Protein AF-A0A3D4B2S3-F1 (afdb_monomer)

Solvent-accessible surface area (backbone atoms only — not comparable to full-atom values): 4008 Å² total; per-residue (Å²): 134,81,80,77,74,78,81,71,83,44,76,39,73,47,72,80,45,48,71,66,50,40,41,49,51,22,60,76,65,67,31,77,51,53,57,71,54,42,47,53,53,30,51,52,31,50,75,69,72,49,63,44,35,50,67,58,50,43,56,50,25,69,74,64,46,81,125

Sequence (67 aa):
MESLQEDLVSTVDLLNASDDDLVHISQDGLLALNVEEMRAVQQHFVALGRNPTDVEVETLAQTWSEH

Nearest PDB structures (foldseek):
  6jt7-assembly1_A  TM=8.561E-01  e=7.493E-03  Salmonella enterica subsp. enterica serovar Typhimurium
  3ugj-assembly1_A  TM=8.470E-01  e=9.754E-03  Salmonella enterica subsp. enterica serovar Typhimurium
  4l78-assembly1_A  TM=8.421E-01  e=9.754E-03  Salmonella enterica subsp. enterica serovar Typhimurium str. LT2
  6jt8-assembly1_A  TM=8.452E-01  e=1.113E-02  Salmonella enterica subsp. enterica serovar Typhimurium
  6lyl-assembly1_A  TM=8.446E-01  e=1.189E-02  Salmonella enterica subsp. enterica serovar Typhimurium str. LT2

Secondary structure (DSSP, 8-state):
----------B---TT--HHHHHHHHHHTT----HHHHHHHHHHHHHHTSPPBHHHHH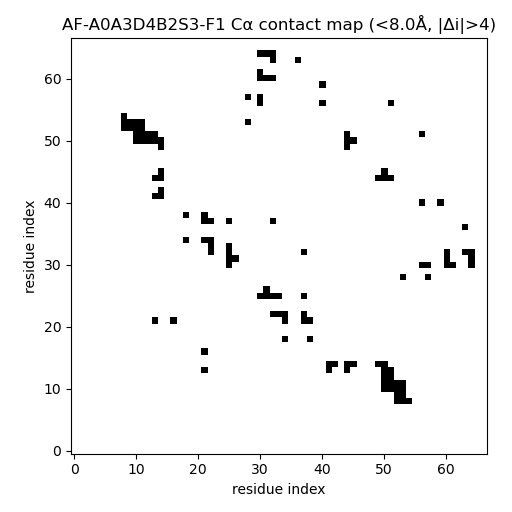HHHHHH---

pLDDT: mean 85.05, std 12.88, range [47.22, 93.94]

Mean predicted aligned error: 6.2 Å

Foldseek 3Di:
DDPPPPPPFAFDPLLPADLVSLVVLCVVLVLQDHSVLSVVVNVVVVVVVDTDTSVVSSVSSVVPVDD

Structure (mmCIF, N/CA/C/O backbone):
data_AF-A0A3D4B2S3-F1
#
_entry.id   AF-A0A3D4B2S3-F1
#
loop_
_atom_site.group_PDB
_atom_site.id
_atom_site.type_symbol
_atom_site.label_atom_id
_atom_site.label_alt_id
_atom_site.label_comp_id
_atom_site.label_asym_id
_atom_site.label_entity_id
_atom_site.label_seq_id
_atom_site.pdbx_PDB_ins_code
_atom_site.Cartn_x
_atom_site.Cartn_y
_atom_site.Cartn_z
_atom_site.occupancy
_atom_site.B_iso_or_equiv
_atom_site.auth_seq_id
_atom_site.auth_comp_id
_atom_site.auth_asym_id
_atom_site.auth_atom_id
_atom_site.pdbx_PDB_model_num
ATOM 1 N N . MET A 1 1 ? 14.199 10.780 28.788 1.00 47.22 1 MET A N 1
ATOM 2 C CA . MET A 1 1 ? 12.967 9.970 28.712 1.00 47.2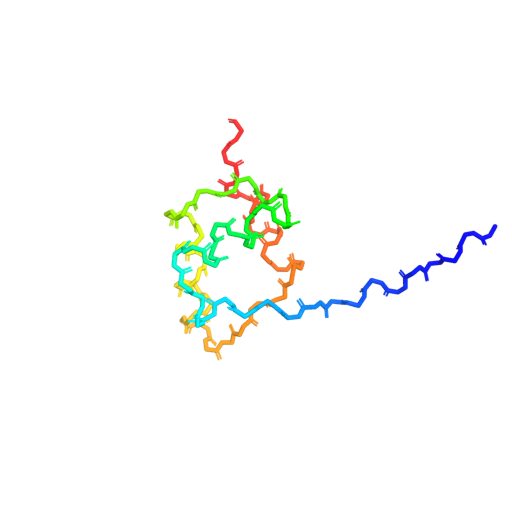2 1 MET A CA 1
ATOM 3 C C . MET A 1 1 ? 12.232 10.493 27.500 1.00 47.22 1 MET A C 1
ATOM 5 O O . MET A 1 1 ? 11.422 11.400 27.626 1.00 47.22 1 MET A O 1
ATOM 9 N N . GLU A 1 2 ? 12.684 10.061 26.325 1.00 53.84 2 GLU A N 1
ATOM 10 C CA . GLU A 1 2 ? 12.115 10.495 25.053 1.00 53.84 2 GLU A CA 1
ATOM 11 C C . GLU A 1 2 ? 10.712 9.909 24.937 1.00 53.84 2 GLU A C 1
ATOM 13 O O . GLU A 1 2 ? 10.498 8.711 25.114 1.00 53.84 2 GLU A O 1
ATOM 18 N N . SER A 1 3 ? 9.754 10.811 24.759 1.00 53.25 3 SER A N 1
ATOM 19 C CA . SER A 1 3 ? 8.378 10.538 24.389 1.00 53.25 3 SER A CA 1
ATOM 20 C C . SER A 1 3 ? 8.373 9.634 23.162 1.00 53.25 3 SER A C 1
ATOM 22 O O . SER A 1 3 ? 8.722 10.079 22.072 1.00 53.25 3 SER A O 1
ATOM 24 N N . LEU A 1 4 ? 8.001 8.370 23.365 1.00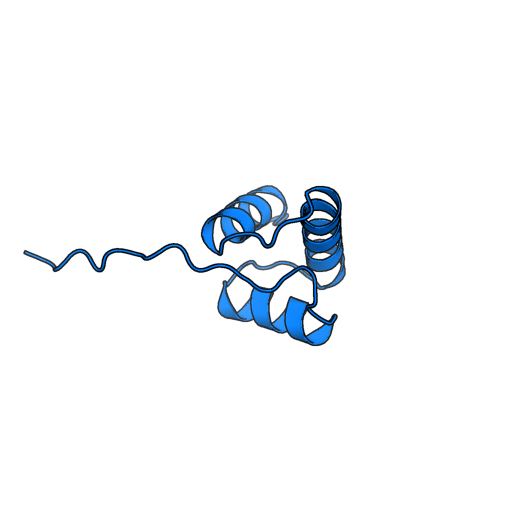 56.84 4 LEU A N 1
ATOM 25 C CA . LEU A 1 4 ? 7.617 7.468 22.291 1.00 56.84 4 LEU A CA 1
ATOM 26 C C . LEU A 1 4 ? 6.394 8.109 21.637 1.00 56.84 4 LEU A C 1
ATOM 28 O O . LEU A 1 4 ? 5.298 8.074 22.193 1.00 56.84 4 LEU A O 1
ATOM 32 N N . GLN A 1 5 ? 6.613 8.799 20.521 1.00 52.47 5 GLN A N 1
ATOM 33 C CA . GLN A 1 5 ? 5.540 9.131 19.603 1.00 52.47 5 GLN A CA 1
ATOM 34 C C . GLN A 1 5 ? 4.933 7.777 19.234 1.00 52.47 5 GLN A C 1
ATOM 36 O O . GLN A 1 5 ? 5.634 6.927 18.687 1.00 52.47 5 GLN A O 1
ATOM 41 N N . GLU A 1 6 ? 3.703 7.510 19.669 1.00 55.31 6 GLU A N 1
ATOM 42 C CA . GLU A 1 6 ? 2.992 6.316 19.231 1.00 55.31 6 GLU A CA 1
ATOM 43 C C . GLU A 1 6 ? 2.843 6.464 17.720 1.00 55.31 6 GLU A C 1
ATOM 45 O O . GLU A 1 6 ? 2.089 7.316 17.250 1.00 55.31 6 GLU A O 1
ATOM 50 N N . ASP A 1 7 ? 3.673 5.733 16.982 1.00 60.50 7 ASP A N 1
ATOM 51 C CA . ASP A 1 7 ? 3.691 5.706 15.529 1.00 60.50 7 ASP A CA 1
ATOM 52 C C . ASP A 1 7 ? 2.389 5.037 15.086 1.00 60.50 7 ASP A C 1
ATOM 54 O O . ASP A 1 7 ? 2.238 3.813 15.050 1.00 60.50 7 ASP A O 1
ATOM 58 N N . LEU A 1 8 ? 1.354 5.867 14.969 1.00 69.94 8 LEU A N 1
ATOM 59 C CA . LEU A 1 8 ? 0.021 5.438 14.603 1.00 69.94 8 LEU A CA 1
ATOM 60 C C . LEU A 1 8 ? 0.079 5.028 13.139 1.00 69.94 8 LEU A C 1
ATOM 62 O O . LEU A 1 8 ? 0.093 5.875 12.247 1.00 69.94 8 LEU A O 1
ATOM 66 N N . VAL A 1 9 ? 0.080 3.713 12.940 1.00 76.75 9 VAL A N 1
ATOM 67 C CA . VAL A 1 9 ? -0.084 3.058 11.647 1.00 76.75 9 VAL A CA 1
ATOM 68 C C . VAL A 1 9 ? -1.172 3.782 10.848 1.00 76.75 9 VAL A C 1
ATOM 70 O O . VAL A 1 9 ? -2.344 3.815 11.240 1.00 76.75 9 VAL A O 1
ATOM 73 N N . SER A 1 10 ? -0.763 4.395 9.746 1.00 85.12 10 SER A N 1
ATOM 74 C CA . SER A 1 10 ? -1.579 5.23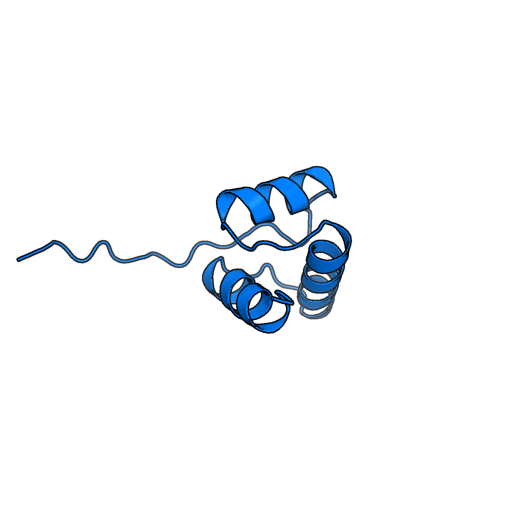6 8.885 1.00 85.12 10 SER A CA 1
ATOM 75 C C . SER A 1 10 ? -1.940 4.473 7.616 1.00 85.12 10 SER A C 1
ATOM 77 O O . SER A 1 10 ? -1.094 3.965 6.886 1.00 85.12 10 SER A O 1
ATOM 79 N N . THR A 1 11 ? -3.235 4.368 7.334 1.00 90.50 11 THR A N 1
ATOM 80 C CA . THR A 1 11 ? -3.709 3.773 6.079 1.00 90.50 11 THR A CA 1
ATOM 81 C C . THR A 1 11 ? -3.332 4.651 4.894 1.00 90.50 11 THR A C 1
ATOM 83 O O . THR A 1 11 ? -3.648 5.840 4.878 1.00 90.50 11 THR A O 1
ATOM 86 N N . VAL A 1 12 ? -2.719 4.044 3.883 1.00 90.25 12 VAL A N 1
ATOM 87 C CA . VAL A 1 12 ? -2.358 4.686 2.619 1.00 90.25 12 VAL A CA 1
ATOM 88 C C . VAL A 1 12 ? -3.453 4.387 1.604 1.00 90.25 12 VAL A C 1
ATOM 90 O O . VAL A 1 12 ? -3.811 3.227 1.399 1.00 90.25 12 VAL A O 1
ATOM 93 N N . ASP A 1 13 ? -3.990 5.418 0.953 1.00 90.81 13 ASP A N 1
ATOM 94 C CA . ASP A 1 13 ? -5.065 5.279 -0.039 1.00 90.81 13 ASP A CA 1
ATOM 95 C C . ASP A 1 13 ? -4.531 4.761 -1.389 1.00 90.81 13 ASP A C 1
ATOM 97 O O . ASP A 1 13 ? -4.564 5.429 -2.419 1.00 90.81 13 ASP A O 1
ATOM 101 N N . LEU A 1 14 ? -3.985 3.544 -1.376 1.00 92.12 14 LEU A N 1
ATOM 102 C CA . LEU A 1 14 ? -3.304 2.942 -2.516 1.00 92.12 14 LEU A CA 1
ATOM 103 C C . LEU A 1 14 ? -4.285 2.443 -3.585 1.00 92.12 14 LEU A C 1
ATOM 105 O O . LEU A 1 14 ? -3.968 2.491 -4.768 1.00 92.12 14 LEU A O 1
ATOM 109 N N . LEU A 1 15 ? -5.480 1.970 -3.208 1.00 92.25 15 LEU A N 1
ATOM 110 C CA . LEU A 1 15 ? -6.433 1.357 -4.150 1.00 92.25 15 LEU A CA 1
ATOM 111 C C . LEU A 1 15 ? -6.955 2.338 -5.202 1.00 92.25 15 LEU A C 1
ATOM 113 O O . LEU A 1 15 ? -7.229 1.930 -6.328 1.00 92.25 15 LEU A O 1
ATOM 117 N N . ASN A 1 16 ? -7.114 3.605 -4.821 1.00 91.12 16 ASN A N 1
ATOM 118 C CA . ASN A 1 16 ? -7.625 4.662 -5.695 1.00 91.12 16 ASN A CA 1
ATOM 119 C C . ASN A 1 16 ? -6.522 5.617 -6.176 1.00 91.12 16 ASN A C 1
ATOM 121 O O . ASN A 1 16 ? -6.830 6.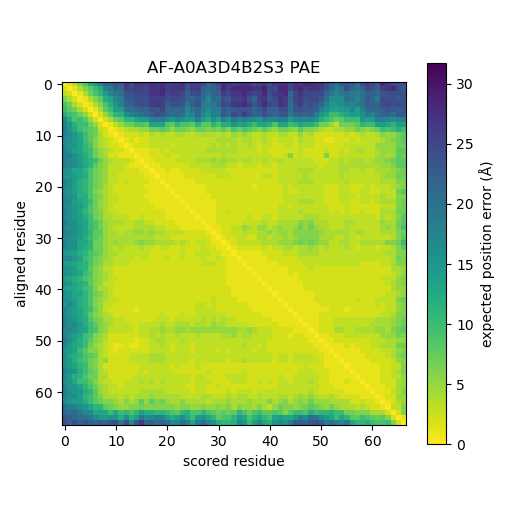590 -6.861 1.00 91.12 16 ASN A O 1
ATOM 125 N N . ALA A 1 17 ? -5.262 5.355 -5.816 1.00 92.06 17 ALA A N 1
ATOM 126 C CA . ALA A 1 17 ? -4.124 6.170 -6.213 1.00 92.06 17 ALA A CA 1
ATOM 127 C C . ALA A 1 17 ? -3.903 6.111 -7.732 1.00 92.06 17 ALA A C 1
ATOM 129 O O . ALA A 1 17 ? -3.890 5.035 -8.341 1.00 92.06 17 ALA A O 1
ATOM 130 N N . SER A 1 18 ? -3.698 7.275 -8.339 1.00 93.81 18 SER A N 1
ATOM 131 C CA . SER A 1 18 ? -3.226 7.401 -9.718 1.00 93.81 18 SER A CA 1
ATOM 132 C C . SER A 1 18 ? -1.728 7.101 -9.795 1.00 93.81 18 SER A C 1
ATOM 134 O O . SER A 1 18 ? -1.041 7.079 -8.782 1.00 93.81 18 SER A O 1
ATOM 136 N N . ASP A 1 19 ? -1.176 6.957 -10.998 1.00 92.19 19 ASP A N 1
ATOM 137 C CA . ASP A 1 19 ? 0.274 6.770 -11.174 1.00 92.19 19 ASP A CA 1
ATOM 138 C C . ASP A 1 19 ? 1.114 7.878 -10.521 1.00 92.19 19 ASP A C 1
ATOM 140 O O . ASP A 1 19 ? 2.171 7.606 -9.958 1.00 92.19 19 ASP A O 1
ATOM 144 N N . ASP A 1 20 ? 0.632 9.120 -10.584 1.00 93.12 20 ASP A N 1
ATOM 145 C CA . ASP A 1 20 ? 1.274 10.275 -9.951 1.00 93.12 20 ASP A CA 1
ATOM 146 C C . ASP A 1 20 ? 1.221 10.164 -8.418 1.00 93.12 20 ASP A C 1
ATOM 148 O O . ASP A 1 20 ? 2.249 10.279 -7.751 1.00 93.12 20 ASP A O 1
ATOM 152 N N . ASP A 1 21 ? 0.056 9.800 -7.868 1.00 93.25 21 ASP A N 1
ATOM 153 C CA . ASP A 1 21 ? -0.123 9.542 -6.435 1.00 93.25 21 ASP A CA 1
ATOM 154 C C . ASP A 1 21 ? 0.781 8.394 -5.956 1.00 93.25 21 ASP A C 1
ATOM 156 O O . ASP A 1 21 ? 1.389 8.483 -4.895 1.00 93.25 21 ASP A O 1
ATOM 160 N N . LEU A 1 22 ? 0.928 7.326 -6.749 1.00 91.88 22 LEU A N 1
ATOM 161 C CA . LEU A 1 22 ? 1.817 6.200 -6.448 1.00 91.88 22 LEU A CA 1
ATOM 162 C C . LEU A 1 22 ? 3.284 6.639 -6.354 1.00 91.88 22 LEU A C 1
ATOM 164 O O . LEU A 1 22 ? 4.004 6.208 -5.453 1.00 91.88 22 LEU A O 1
ATOM 168 N N . VAL A 1 23 ? 3.734 7.512 -7.257 1.00 91.50 23 VAL A N 1
ATOM 169 C CA . VAL A 1 23 ? 5.087 8.083 -7.197 1.00 91.50 23 VAL A CA 1
ATOM 170 C C . VAL A 1 23 ? 5.241 8.970 -5.964 1.00 91.50 23 VAL A C 1
ATOM 172 O O . VAL A 1 23 ? 6.249 8.865 -5.265 1.00 91.50 23 VAL A O 1
ATOM 175 N N . HIS A 1 24 ? 4.239 9.791 -5.656 1.00 91.62 24 HIS A N 1
ATOM 176 C CA . HIS A 1 24 ? 4.228 10.625 -4.457 1.00 91.62 24 HIS A CA 1
ATOM 177 C C . HIS A 1 24 ? 4.301 9.796 -3.168 1.00 91.62 24 HIS A C 1
ATOM 179 O O . HIS A 1 24 ? 5.115 10.106 -2.303 1.00 91.62 24 HIS A O 1
ATOM 185 N N . ILE A 1 25 ? 3.530 8.711 -3.062 1.00 90.62 25 ILE A N 1
ATOM 186 C CA . ILE A 1 25 ? 3.561 7.778 -1.923 1.00 90.62 25 ILE A CA 1
ATOM 187 C C . ILE A 1 25 ? 4.951 7.143 -1.780 1.00 90.62 25 ILE A C 1
ATOM 189 O O . ILE A 1 25 ? 5.478 7.059 -0.673 1.00 90.62 25 ILE A O 1
ATOM 193 N N . SER A 1 26 ? 5.570 6.734 -2.893 1.00 89.12 26 SER A N 1
ATOM 194 C CA . SER A 1 26 ? 6.934 6.188 -2.892 1.00 89.12 26 SER A CA 1
ATOM 195 C C . SER A 1 26 ? 7.975 7.194 -2.401 1.00 89.12 26 SER A C 1
ATOM 197 O O . SER A 1 26 ? 8.867 6.843 -1.630 1.00 89.12 26 SER A O 1
ATOM 199 N N . GLN A 1 27 ? 7.847 8.457 -2.808 1.00 89.38 27 GLN A N 1
ATOM 200 C CA . GLN A 1 27 ? 8.761 9.522 -2.400 1.00 89.38 27 GLN A CA 1
ATOM 201 C C . GLN A 1 27 ? 8.576 9.925 -0.934 1.00 89.38 27 GLN A C 1
ATOM 203 O O . GLN A 1 27 ? 9.570 10.091 -0.231 1.00 89.38 27 GLN A O 1
ATOM 208 N N . ASP A 1 28 ?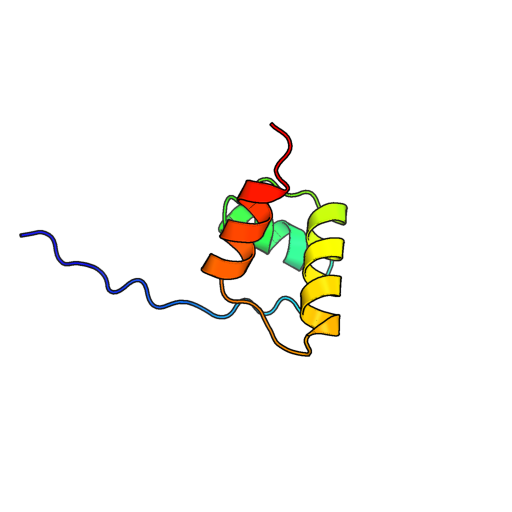 7.331 10.071 -0.480 1.00 89.06 28 ASP A N 1
ATOM 209 C CA . ASP A 1 28 ? 6.999 10.473 0.890 1.00 89.06 28 ASP A CA 1
ATOM 210 C C . ASP A 1 28 ? 7.387 9.384 1.900 1.00 89.06 28 ASP A C 1
ATOM 212 O O . ASP A 1 28 ? 8.034 9.667 2.906 1.00 89.06 28 ASP A O 1
ATOM 216 N N . GLY A 1 29 ? 7.101 8.121 1.566 1.00 84.94 29 GLY A N 1
ATOM 217 C CA . GLY A 1 29 ? 7.475 6.954 2.366 1.00 84.94 29 GLY A CA 1
ATOM 218 C C . GLY A 1 29 ? 8.916 6.476 2.173 1.00 84.94 29 GLY A C 1
ATOM 219 O O . GLY A 1 29 ? 9.268 5.428 2.701 1.00 84.94 29 GLY A O 1
ATOM 220 N N . LEU A 1 30 ? 9.742 7.189 1.391 1.00 87.00 30 LEU A N 1
ATOM 221 C CA . LEU A 1 30 ? 11.127 6.806 1.065 1.00 87.00 30 LEU A CA 1
ATOM 222 C C . LEU A 1 30 ? 11.268 5.335 0.616 1.00 87.00 30 LEU A C 1
ATOM 224 O O . LEU A 1 30 ? 12.264 4.672 0.902 1.00 87.00 30 LEU A O 1
ATOM 228 N N . LEU A 1 31 ? 10.271 4.834 -0.117 1.00 87.56 31 LEU A N 1
ATOM 229 C CA . LEU A 1 31 ? 10.129 3.422 -0.478 1.00 87.56 31 LEU A CA 1
ATOM 230 C C . LEU A 1 31 ? 11.138 2.977 -1.546 1.00 87.56 31 LEU A C 1
ATOM 232 O O . LEU A 1 31 ? 11.353 1.784 -1.727 1.00 87.56 31 LEU A O 1
ATOM 236 N N . ALA A 1 32 ? 11.741 3.932 -2.263 1.00 86.69 32 ALA A N 1
ATOM 237 C CA . ALA A 1 32 ? 12.661 3.693 -3.379 1.00 86.69 32 ALA A CA 1
ATOM 238 C C . ALA A 1 32 ? 12.072 2.830 -4.520 1.00 86.69 32 ALA A C 1
ATOM 240 O O . ALA A 1 32 ? 12.817 2.284 -5.327 1.00 86.69 32 ALA A O 1
ATOM 241 N N . LEU A 1 33 ? 10.740 2.757 -4.624 1.00 87.50 33 LEU A N 1
ATOM 242 C CA . LEU A 1 33 ? 10.029 2.012 -5.665 1.00 87.50 33 LEU A CA 1
ATOM 243 C C . LEU A 1 33 ? 9.686 2.904 -6.861 1.00 87.50 33 LEU A C 1
ATOM 245 O O . LEU A 1 33 ? 9.249 4.049 -6.697 1.00 87.50 33 LEU A O 1
ATOM 249 N N . ASN A 1 34 ? 9.794 2.359 -8.071 1.00 90.38 34 ASN A N 1
ATOM 250 C CA . ASN A 1 34 ? 9.321 3.012 -9.288 1.00 90.38 34 ASN A CA 1
ATOM 251 C C . ASN A 1 34 ? 7.806 2.830 -9.477 1.00 90.38 34 ASN A C 1
ATOM 253 O O . ASN A 1 34 ? 7.163 2.003 -8.831 1.00 90.38 34 ASN A O 1
ATOM 257 N N . VAL A 1 35 ? 7.216 3.570 -10.423 1.00 91.19 35 VAL A N 1
ATOM 258 C CA . VAL A 1 35 ? 5.769 3.508 -10.713 1.00 91.19 35 VAL A CA 1
ATOM 259 C C . VAL A 1 35 ? 5.281 2.098 -11.083 1.00 91.19 35 VAL A C 1
ATOM 261 O O . VAL A 1 35 ? 4.172 1.715 -10.722 1.00 91.19 35 VAL A O 1
ATOM 264 N N . GLU A 1 36 ? 6.101 1.298 -11.770 1.00 91.19 36 GLU A N 1
ATOM 265 C CA . GLU A 1 36 ? 5.748 -0.077 -12.147 1.00 91.19 36 GLU A CA 1
ATOM 266 C C . GLU A 1 36 ? 5.681 -1.007 -10.928 1.00 91.19 36 GLU A C 1
ATOM 268 O O . GLU A 1 36 ? 4.756 -1.811 -10.808 1.00 91.19 36 GLU A O 1
ATOM 273 N N . GLU A 1 37 ? 6.613 -0.849 -9.988 1.00 91.94 37 GLU A N 1
ATOM 274 C CA . GLU A 1 37 ? 6.652 -1.608 -8.736 1.00 91.94 37 GLU A CA 1
ATOM 275 C C . GLU A 1 37 ? 5.504 -1.187 -7.818 1.00 91.94 37 GLU A C 1
ATOM 277 O O . GLU A 1 37 ? 4.768 -2.034 -7.313 1.00 91.94 37 GLU A O 1
ATOM 282 N N . MET A 1 38 ? 5.267 0.121 -7.690 1.00 92.75 38 MET A N 1
ATOM 283 C CA . MET A 1 38 ? 4.125 0.656 -6.949 1.00 92.75 38 MET A CA 1
ATOM 284 C C . MET A 1 38 ? 2.790 0.171 -7.516 1.00 92.75 38 MET A C 1
ATOM 286 O O . MET A 1 38 ? 1.878 -0.139 -6.752 1.00 92.75 38 MET A O 1
ATOM 290 N N . ARG A 1 39 ? 2.663 0.036 -8.842 1.00 93.25 39 ARG A N 1
ATOM 291 C CA . ARG A 1 39 ? 1.483 -0.576 -9.472 1.00 93.25 39 ARG A CA 1
ATOM 292 C C . ARG A 1 39 ? 1.335 -2.047 -9.111 1.00 93.25 39 ARG A C 1
ATOM 294 O O . ARG A 1 39 ? 0.218 -2.495 -8.870 1.00 93.25 39 ARG A O 1
ATOM 301 N N . ALA A 1 40 ? 2.422 -2.809 -9.064 1.00 92.44 40 ALA A N 1
ATOM 302 C CA . ALA A 1 40 ? 2.367 -4.207 -8.648 1.00 92.44 40 ALA A CA 1
ATOM 303 C C . ALA A 1 40 ? 1.958 -4.340 -7.166 1.00 92.44 40 ALA A C 1
ATOM 305 O O . ALA A 1 40 ? 1.116 -5.180 -6.836 1.00 92.44 40 ALA A O 1
ATOM 306 N N . VAL A 1 41 ? 2.453 -3.454 -6.294 1.00 91.69 41 VAL A N 1
ATOM 307 C CA . VAL A 1 41 ? 2.005 -3.341 -4.895 1.00 91.69 41 VAL A CA 1
ATOM 308 C C . VAL A 1 41 ? 0.521 -2.953 -4.826 1.00 91.69 41 VAL A C 1
ATOM 310 O O . VAL A 1 41 ? -0.258 -3.602 -4.130 1.00 91.69 41 VAL A O 1
ATOM 313 N N . GLN A 1 42 ? 0.081 -1.964 -5.608 1.00 93.25 42 GLN A N 1
ATOM 314 C CA . GLN A 1 42 ? -1.328 -1.574 -5.705 1.00 93.25 42 GLN A CA 1
ATOM 315 C C . GLN A 1 42 ? -2.205 -2.753 -6.126 1.00 93.25 42 GLN A C 1
ATOM 317 O O . GLN A 1 42 ? -3.205 -3.035 -5.471 1.00 93.25 42 GLN A O 1
ATOM 322 N N . GLN A 1 43 ? -1.827 -3.481 -7.176 1.00 93.38 43 GLN A N 1
ATOM 323 C CA . GLN A 1 43 ? -2.570 -4.649 -7.644 1.00 93.38 43 GLN A CA 1
ATOM 324 C C . GLN A 1 43 ? -2.677 -5.738 -6.574 1.00 93.38 43 GLN A C 1
ATOM 326 O O . GLN A 1 43 ? -3.730 -6.368 -6.453 1.00 93.38 43 GLN A O 1
ATOM 331 N N . HIS A 1 44 ? -1.631 -5.930 -5.767 1.00 93.00 44 HIS A N 1
ATOM 332 C CA . HIS A 1 44 ? -1.665 -6.851 -4.635 1.00 93.00 44 HIS A CA 1
ATOM 333 C C . HIS A 1 44 ? -2.750 -6.459 -3.617 1.00 93.00 44 HIS A C 1
ATOM 335 O O . HIS A 1 44 ? -3.587 -7.287 -3.253 1.00 93.00 44 HIS A O 1
ATOM 341 N N . PHE A 1 45 ? -2.804 -5.190 -3.208 1.00 93.94 45 PHE A N 1
ATOM 342 C CA . PHE A 1 45 ? -3.795 -4.709 -2.236 1.00 93.94 45 PHE A CA 1
ATOM 343 C C . PHE A 1 45 ? -5.211 -4.571 -2.809 1.00 93.94 45 PHE A C 1
ATOM 345 O O . PHE A 1 45 ? -6.190 -4.845 -2.112 1.00 93.94 45 PHE A O 1
ATOM 352 N N . VAL A 1 46 ? -5.338 -4.255 -4.099 1.00 93.31 46 VAL A N 1
ATOM 353 C CA . VAL A 1 46 ? -6.611 -4.314 -4.834 1.00 93.31 46 VAL A CA 1
ATOM 354 C C . VAL A 1 46 ? -7.167 -5.739 -4.814 1.00 93.31 46 VAL A C 1
ATOM 356 O O . VAL A 1 46 ? -8.349 -5.925 -4.532 1.00 93.31 46 VAL A O 1
ATOM 359 N N . ALA A 1 47 ? -6.328 -6.756 -5.043 1.00 93.06 47 ALA A N 1
ATOM 360 C CA . ALA A 1 47 ? -6.745 -8.157 -4.969 1.00 93.06 47 ALA A CA 1
ATOM 361 C C . ALA A 1 47 ? -7.153 -8.584 -3.545 1.00 93.06 47 ALA A C 1
ATOM 363 O O . ALA A 1 47 ? -8.036 -9.426 -3.386 1.00 93.06 47 ALA A O 1
ATOM 364 N N . LEU A 1 48 ? -6.548 -7.984 -2.514 1.00 93.00 48 LEU A N 1
ATOM 365 C CA . LEU A 1 48 ? -6.936 -8.170 -1.111 1.00 93.00 48 LEU A CA 1
ATOM 366 C C . LEU A 1 48 ? -8.204 -7.390 -0.718 1.00 93.00 48 LEU A C 1
ATOM 368 O O . LEU A 1 48 ? -8.788 -7.677 0.327 1.00 93.00 48 LEU A O 1
ATOM 372 N N . GLY A 1 49 ? -8.636 -6.418 -1.526 1.00 93.75 49 GLY A N 1
ATOM 373 C CA . GLY A 1 49 ? -9.831 -5.609 -1.281 1.00 93.75 49 GLY A CA 1
ATOM 374 C C . GLY A 1 49 ? -9.705 -4.629 -0.110 1.00 93.75 49 GLY A C 1
ATOM 375 O O . GLY A 1 49 ? -10.722 -4.258 0.477 1.00 93.75 49 GLY A O 1
ATOM 376 N N . ARG A 1 50 ? -8.481 -4.226 0.261 1.00 93.38 50 ARG A N 1
ATOM 377 C CA . ARG A 1 50 ? -8.227 -3.276 1.358 1.00 93.38 50 ARG A CA 1
ATOM 378 C C . ARG A 1 50 ? -7.040 -2.368 1.061 1.00 93.38 50 ARG A C 1
ATOM 380 O O . ARG A 1 50 ? -6.076 -2.814 0.452 1.00 93.38 50 ARG A O 1
ATOM 387 N N . ASN A 1 51 ? -7.091 -1.135 1.562 1.00 92.88 51 ASN A N 1
ATOM 388 C CA . ASN A 1 5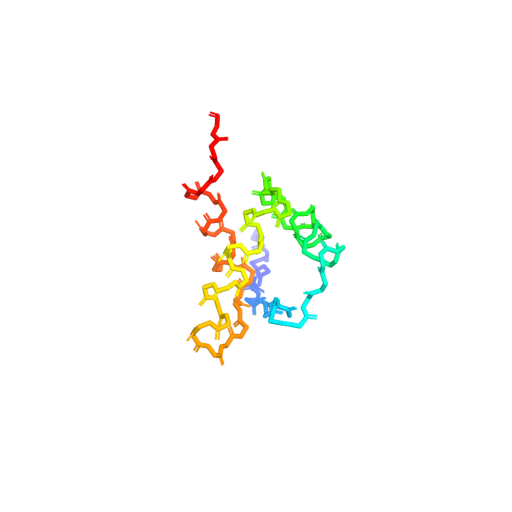1 ? -5.932 -0.243 1.576 1.00 92.88 51 ASN A CA 1
ATOM 389 C C . ASN A 1 51 ? -4.846 -0.777 2.524 1.00 92.88 51 ASN A C 1
ATOM 391 O O . ASN A 1 51 ? -5.186 -1.278 3.604 1.00 92.88 51 ASN A O 1
ATOM 395 N N . PRO A 1 52 ? -3.567 -0.703 2.125 1.00 93.50 52 PRO A N 1
ATOM 396 C CA . PRO A 1 52 ? -2.459 -1.043 3.000 1.00 93.50 52 PRO A CA 1
ATOM 397 C C . PRO A 1 52 ? -2.236 0.021 4.064 1.00 93.50 52 PRO A C 1
ATOM 399 O O . PRO A 1 52 ? -2.682 1.165 3.942 1.00 93.50 52 PRO A O 1
ATOM 402 N N . THR A 1 53 ? -1.478 -0.347 5.084 1.00 92.38 53 THR A N 1
ATOM 403 C CA . THR A 1 53 ? -0.856 0.627 5.975 1.00 92.38 53 THR A CA 1
ATOM 404 C C . THR A 1 53 ? 0.519 1.041 5.467 1.00 92.38 53 THR A C 1
ATOM 406 O O . THR A 1 53 ? 1.158 0.303 4.720 1.00 92.38 53 THR A O 1
ATOM 409 N N . ASP A 1 54 ? 0.987 2.206 5.893 1.00 89.75 54 ASP A N 1
ATOM 410 C CA . ASP A 1 54 ? 2.336 2.716 5.642 1.00 89.75 54 ASP A CA 1
ATOM 411 C C . ASP A 1 54 ? 3.415 1.652 5.928 1.00 89.75 54 ASP A C 1
ATOM 413 O O . ASP A 1 54 ? 4.206 1.328 5.042 1.00 89.75 54 ASP A O 1
ATOM 417 N N . VAL A 1 55 ? 3.344 0.985 7.087 1.00 89.19 55 VAL A N 1
ATOM 418 C CA . VAL A 1 55 ? 4.265 -0.099 7.473 1.00 89.19 55 VAL A CA 1
ATOM 419 C C . VAL A 1 55 ? 4.190 -1.312 6.533 1.00 89.19 55 VAL A C 1
ATOM 421 O O . VAL A 1 55 ? 5.210 -1.937 6.232 1.00 89.19 55 VAL A O 1
ATOM 424 N N . GLU A 1 56 ? 2.994 -1.681 6.057 1.00 91.75 56 GLU A N 1
ATOM 425 C CA . GLU A 1 56 ? 2.831 -2.795 5.110 1.00 91.75 56 GLU A CA 1
ATOM 426 C C . GLU A 1 56 ? 3.479 -2.469 3.759 1.00 91.75 56 GLU A C 1
ATOM 428 O O . GLU A 1 56 ? 4.142 -3.331 3.173 1.00 91.75 56 GLU A O 1
ATOM 433 N N . VAL A 1 57 ? 3.317 -1.232 3.276 1.00 90.56 57 VAL A N 1
ATOM 434 C CA . VAL A 1 57 ? 3.947 -0.781 2.031 1.00 90.56 57 VAL A CA 1
ATOM 435 C C . VAL A 1 57 ? 5.466 -0.696 2.194 1.00 90.56 57 VAL A C 1
ATOM 437 O O .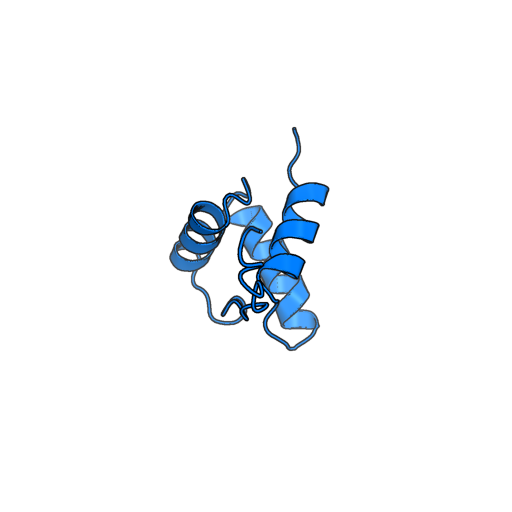 VAL A 1 57 ? 6.181 -1.204 1.333 1.00 90.56 57 VAL A O 1
ATOM 440 N N . GLU A 1 58 ? 5.968 -0.145 3.302 1.00 90.00 58 GLU A N 1
ATOM 441 C CA . GLU A 1 58 ? 7.407 -0.080 3.600 1.00 90.00 58 GLU A CA 1
ATOM 442 C C . GLU A 1 58 ? 8.043 -1.473 3.634 1.00 90.00 58 GLU A C 1
ATOM 444 O O . GLU A 1 58 ? 9.079 -1.712 3.016 1.00 90.00 58 GLU A O 1
ATOM 449 N N . THR A 1 59 ? 7.386 -2.437 4.280 1.00 89.94 59 THR A N 1
ATOM 450 C CA . THR A 1 59 ? 7.882 -3.819 4.357 1.00 89.94 59 THR A CA 1
ATOM 451 C C . THR A 1 59 ? 7.984 -4.468 2.970 1.00 89.94 59 THR A C 1
ATOM 453 O O . THR A 1 59 ? 8.961 -5.163 2.667 1.00 89.94 59 THR A O 1
ATOM 456 N N . LEU A 1 60 ? 6.985 -4.244 2.108 1.00 89.62 60 LEU A N 1
ATOM 457 C CA . LEU A 1 60 ? 7.014 -4.723 0.724 1.00 89.62 60 LEU A CA 1
ATOM 458 C C . LEU A 1 60 ? 8.115 -4.031 -0.077 1.00 89.62 60 LEU A C 1
ATOM 460 O O . LEU A 1 60 ? 8.867 -4.706 -0.780 1.00 89.62 60 LEU A O 1
ATOM 464 N N . ALA A 1 61 ? 8.255 -2.719 0.093 1.00 88.81 61 ALA A N 1
ATOM 465 C CA . ALA A 1 61 ? 9.292 -1.933 -0.548 1.00 88.81 61 ALA A CA 1
ATOM 466 C C . ALA A 1 61 ? 10.694 -2.419 -0.170 1.00 88.81 61 ALA A C 1
ATOM 468 O O . ALA A 1 61 ? 11.489 -2.673 -1.058 1.00 88.81 61 ALA A O 1
ATOM 469 N N . GLN A 1 62 ? 10.983 -2.691 1.105 1.00 85.88 62 GLN A N 1
ATOM 470 C CA . GLN A 1 62 ? 12.281 -3.243 1.530 1.00 85.88 62 GLN A CA 1
ATOM 471 C C . GLN A 1 62 ? 12.588 -4.622 0.921 1.00 85.88 62 GLN A C 1
ATOM 473 O O . GLN A 1 62 ? 13.750 -4.985 0.751 1.00 85.88 62 GLN A O 1
ATOM 478 N N . THR A 1 63 ? 11.558 -5.410 0.604 1.00 86.00 63 THR A N 1
ATOM 479 C CA . THR A 1 63 ? 11.730 -6.737 -0.009 1.00 86.00 63 THR A CA 1
ATOM 480 C C . THR A 1 63 ? 11.968 -6.643 -1.516 1.00 86.00 63 THR A C 1
ATOM 482 O O . THR A 1 63 ? 12.678 -7.477 -2.075 1.00 86.00 63 THR A O 1
ATOM 485 N N . TRP A 1 64 ? 11.325 -5.680 -2.178 1.00 82.25 64 TRP A N 1
ATOM 486 C CA . TRP A 1 64 ? 11.340 -5.526 -3.636 1.00 82.25 64 TRP A CA 1
ATOM 487 C C . TRP A 1 64 ? 12.324 -4.478 -4.135 1.00 82.25 64 TRP A C 1
ATOM 489 O O . TRP A 1 64 ? 12.667 -4.520 -5.308 1.00 82.25 64 TRP A O 1
ATOM 499 N N . SER A 1 65 ? 12.792 -3.589 -3.257 1.00 67.88 65 SER A N 1
ATOM 500 C CA . SER A 1 65 ? 13.854 -2.626 -3.515 1.00 67.88 65 SER A CA 1
ATOM 501 C C . SER A 1 65 ? 15.121 -3.405 -3.851 1.00 67.88 65 SER A C 1
ATOM 503 O O . SER A 1 65 ? 15.932 -3.717 -2.977 1.00 67.88 65 SER A O 1
ATOM 505 N N . GLU A 1 66 ? 15.273 -3.759 -5.126 1.00 58.19 66 GLU A N 1
ATOM 506 C CA . GLU A 1 66 ? 16.534 -4.220 -5.680 1.00 58.19 66 GLU A CA 1
ATOM 507 C C . GLU A 1 66 ? 17.578 -3.141 -5.386 1.00 58.19 66 GLU A C 1
ATOM 509 O O . GLU A 1 66 ? 17.479 -1.997 -5.833 1.00 58.19 66 GLU A O 1
ATOM 514 N N . HIS A 1 67 ? 18.545 -3.517 -4.555 1.00 55.41 67 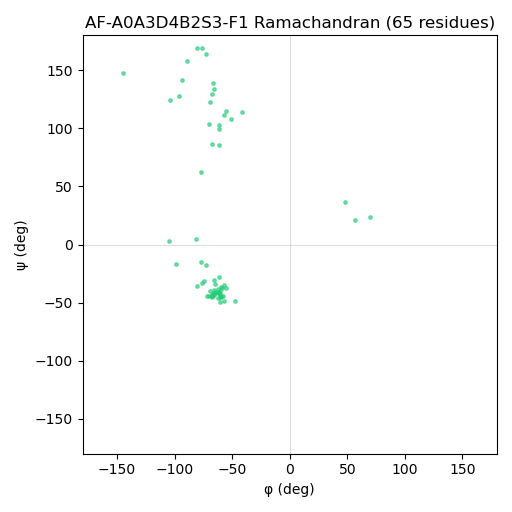HIS A N 1
ATOM 515 C CA . HIS A 1 67 ? 19.745 -2.744 -4.280 1.00 55.41 67 HIS A CA 1
ATOM 516 C C . HIS A 1 67 ? 20.738 -2.845 -5.440 1.00 55.41 67 HIS A C 1
ATOM 518 O O . HIS A 1 67 ? 20.862 -3.953 -6.014 1.00 55.41 67 HIS A O 1
#

Radius of gyration: 12.58 Å; Cα contacts (8 Å, |Δi|>4): 63; chains: 1; bounding box: 30×19×41 Å